Protein AF-A0A0J7YPV5-F1 (afdb_monomer_lite)

Structure (mmCIF, N/CA/C/O backbone):
data_AF-A0A0J7YPV5-F1
#
_entry.id   AF-A0A0J7YPV5-F1
#
loop_
_atom_site.group_PDB
_atom_site.id
_atom_site.type_symbol
_atom_site.label_atom_id
_atom_site.label_alt_id
_atom_site.label_comp_id
_atom_site.label_asym_id
_atom_site.label_entity_id
_atom_site.label_seq_id
_atom_site.pdbx_PDB_ins_code
_atom_site.Cartn_x
_atom_site.Cartn_y
_atom_site.Cartn_z
_atom_site.occupancy
_atom_site.B_iso_or_equiv
_atom_site.auth_seq_id
_atom_site.auth_comp_id
_atom_site.auth_asym_id
_atom_site.auth_atom_id
_atom_site.pdbx_PDB_model_num
ATOM 1 N N . MET A 1 1 ? 0.634 -5.683 12.006 1.00 88.12 1 MET A N 1
ATOM 2 C CA . MET A 1 1 ? 0.846 -4.275 12.365 1.00 88.12 1 MET A CA 1
ATOM 3 C C . MET A 1 1 ? 1.542 -4.216 13.723 1.00 88.12 1 MET A C 1
ATOM 5 O O . MET A 1 1 ? 0.861 -4.134 14.737 1.00 88.12 1 MET A O 1
ATOM 9 N N . PRO A 1 2 ? 2.871 -4.436 13.795 1.00 94.44 2 PRO A N 1
ATOM 10 C CA . PRO A 1 2 ? 3.602 -4.398 15.066 1.00 94.44 2 PRO A CA 1
ATOM 11 C C . PRO A 1 2 ? 3.438 -3.105 15.876 1.00 94.44 2 PRO A C 1
ATOM 13 O O . PRO A 1 2 ? 3.368 -3.181 17.101 1.00 94.44 2 PRO A O 1
ATOM 16 N N . LEU A 1 3 ? 3.373 -1.945 15.217 1.00 96.44 3 LEU A N 1
ATOM 17 C CA . LEU A 1 3 ? 3.190 -0.654 15.890 1.00 96.44 3 LEU A CA 1
ATOM 18 C C . LEU A 1 3 ? 1.728 -0.377 16.249 1.00 96.44 3 LEU A C 1
ATOM 20 O O . LEU A 1 3 ? 1.464 0.341 17.211 1.00 96.44 3 LEU A O 1
ATOM 24 N N . HIS A 1 4 ? 0.793 -1.022 15.548 1.00 95.50 4 HIS A N 1
ATOM 25 C CA . HIS A 1 4 ? -0.641 -0.955 15.828 1.00 95.50 4 HIS A CA 1
ATOM 26 C C . HIS A 1 4 ? -1.206 -2.353 16.144 1.00 95.50 4 HIS A C 1
ATOM 28 O O . HIS A 1 4 ? -1.864 -2.963 15.298 1.00 95.50 4 HIS A O 1
ATOM 34 N N . PRO A 1 5 ? -0.977 -2.903 17.356 1.00 95.12 5 PRO A N 1
ATOM 35 C CA . PRO A 1 5 ? -1.305 -4.298 17.690 1.00 95.12 5 PRO A CA 1
ATOM 36 C C . PRO A 1 5 ? -2.809 -4.609 17.683 1.00 95.12 5 PRO A C 1
ATOM 38 O O . PRO A 1 5 ? -3.200 -5.774 17.636 1.00 95.12 5 PRO A O 1
ATOM 41 N N . HIS A 1 6 ? -3.651 -3.575 17.717 1.00 96.06 6 HIS A N 1
ATOM 42 C CA . HIS A 1 6 ? -5.105 -3.676 17.596 1.00 96.06 6 HIS A CA 1
ATOM 43 C C . HIS A 1 6 ? -5.590 -3.487 16.158 1.00 96.06 6 HIS A C 1
ATOM 45 O O . HIS A 1 6 ? -6.766 -3.201 15.952 1.00 96.06 6 HIS A O 1
ATOM 51 N N . ALA A 1 7 ? -4.710 -3.644 15.168 1.00 97.62 7 ALA A N 1
ATOM 52 C CA . ALA A 1 7 ? -5.068 -3.509 13.770 1.00 97.62 7 ALA A CA 1
ATOM 53 C C . ALA A 1 7 ? -4.553 -4.653 12.893 1.00 97.62 7 ALA A C 1
ATOM 55 O O . ALA A 1 7 ? -3.487 -5.236 13.118 1.00 97.62 7 ALA A O 1
ATOM 56 N N . ALA A 1 8 ? -5.313 -4.942 11.842 1.00 97.75 8 ALA A N 1
ATOM 57 C CA . ALA A 1 8 ? -4.925 -5.836 10.763 1.00 97.75 8 ALA A CA 1
ATOM 58 C C . ALA A 1 8 ? -4.850 -5.074 9.436 1.00 97.75 8 ALA A C 1
ATOM 60 O O . ALA A 1 8 ? -5.574 -4.105 9.221 1.00 97.75 8 ALA A O 1
ATOM 61 N N . PHE A 1 9 ? -3.979 -5.544 8.545 1.00 98.31 9 PHE A N 1
ATOM 62 C CA . PHE A 1 9 ? -3.826 -5.029 7.189 1.00 98.31 9 PHE A CA 1
ATOM 63 C C . PHE A 1 9 ? -4.075 -6.166 6.202 1.00 98.31 9 PHE A C 1
ATOM 65 O O . PHE A 1 9 ? -3.502 -7.248 6.351 1.00 98.31 9 PHE A O 1
ATOM 72 N N . ILE A 1 10 ? -4.907 -5.918 5.194 1.00 97.94 10 ILE A N 1
ATOM 73 C CA . ILE A 1 10 ? -5.172 -6.852 4.097 1.00 97.94 10 ILE A CA 1
ATOM 74 C C . ILE A 1 10 ? -5.057 -6.068 2.797 1.00 97.94 10 ILE A C 1
ATOM 76 O O . ILE A 1 10 ? -5.714 -5.044 2.659 1.00 97.94 10 ILE A O 1
ATOM 80 N N . GLY A 1 11 ? -4.248 -6.547 1.853 1.00 97.06 11 GLY A N 1
ATOM 81 C CA . GLY A 1 11 ? -4.068 -5.916 0.546 1.00 97.06 11 GLY A CA 1
ATOM 82 C C . GLY A 1 11 ? -4.226 -6.915 -0.595 1.00 97.06 11 GLY A C 1
ATOM 83 O O . GLY A 1 11 ? -3.810 -8.068 -0.473 1.00 97.06 11 GLY A O 1
ATOM 84 N N . VAL A 1 12 ? -4.815 -6.459 -1.697 1.00 97.19 12 VAL A N 1
ATOM 85 C CA . VAL A 1 12 ? -4.909 -7.169 -2.974 1.00 97.19 12 VAL A CA 1
ATOM 86 C C . VAL A 1 12 ? -4.278 -6.290 -4.048 1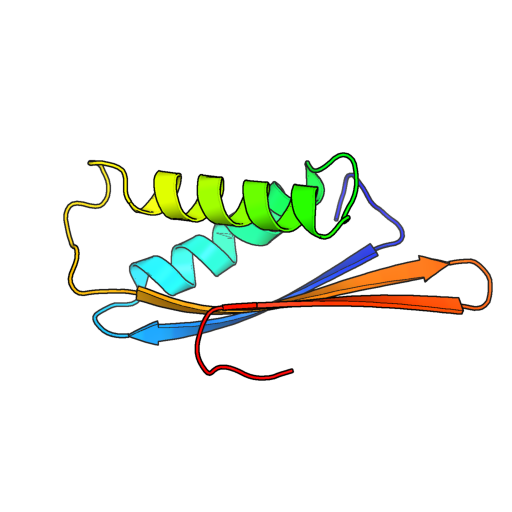.00 97.19 12 VAL A C 1
ATOM 88 O O . VAL A 1 12 ? -4.576 -5.098 -4.149 1.00 97.19 12 VAL A O 1
ATOM 91 N N . TYR A 1 13 ? -3.396 -6.894 -4.841 1.00 96.94 13 TYR A N 1
ATOM 92 C CA . TYR A 1 13 ? -2.599 -6.201 -5.846 1.00 96.94 13 TYR A CA 1
ATOM 93 C C . TYR A 1 13 ? -2.699 -6.952 -7.174 1.00 96.94 13 TYR A C 1
ATOM 95 O O . TYR A 1 13 ? -2.193 -8.071 -7.286 1.00 96.94 13 TYR A O 1
ATOM 103 N N . ASP A 1 14 ? -3.363 -6.353 -8.163 1.00 95.44 14 ASP A N 1
ATOM 104 C CA . ASP A 1 14 ? -3.472 -6.916 -9.513 1.00 95.44 14 ASP A CA 1
ATOM 105 C C . ASP A 1 14 ? -2.419 -6.277 -10.424 1.00 95.44 14 ASP A C 1
ATOM 107 O O . ASP A 1 14 ? -2.552 -5.122 -10.840 1.00 95.44 14 ASP A O 1
ATOM 111 N N . GLY A 1 15 ? -1.326 -7.007 -10.652 1.00 94.50 15 GLY A N 1
ATOM 112 C CA . GLY A 1 15 ? -0.170 -6.537 -11.412 1.00 94.50 15 GLY A CA 1
ATOM 113 C C . GLY A 1 15 ? -0.350 -6.690 -12.922 1.00 94.50 15 GLY A C 1
ATOM 114 O O . GLY A 1 15 ? -0.831 -7.713 -13.402 1.00 94.50 15 GLY A O 1
ATOM 115 N N . HIS A 1 16 ? 0.129 -5.713 -13.691 1.00 94.38 16 HIS A N 1
ATOM 116 C CA . HIS A 1 16 ? 0.109 -5.727 -15.154 1.00 94.38 16 HIS A CA 1
ATOM 117 C C . HIS A 1 16 ? 1.447 -5.254 -15.738 1.00 94.38 16 HIS A C 1
ATOM 119 O O . HIS A 1 16 ? 2.161 -4.449 -15.143 1.00 94.38 16 HIS A O 1
ATOM 125 N N . GLY A 1 17 ? 1.821 -5.770 -16.915 1.00 92.50 17 GLY A N 1
ATOM 126 C CA . GLY A 1 17 ? 3.102 -5.443 -17.567 1.00 92.50 17 GLY A CA 1
ATOM 127 C C . GLY A 1 17 ? 4.350 -5.987 -16.849 1.00 92.50 17 GLY A C 1
ATOM 128 O O . GLY A 1 17 ? 5.475 -5.729 -17.266 1.00 92.50 17 GLY A O 1
ATOM 129 N N . GLY A 1 18 ? 4.166 -6.757 -15.773 1.00 92.75 18 GLY A N 1
ATOM 130 C CA . GLY A 1 18 ? 5.217 -7.327 -14.934 1.00 92.75 18 GLY A CA 1
ATOM 131 C C . GLY A 1 18 ? 4.714 -7.563 -13.507 1.00 92.75 18 GLY A C 1
ATOM 132 O O . GLY A 1 18 ? 3.644 -7.095 -13.135 1.00 92.75 18 GLY A O 1
ATO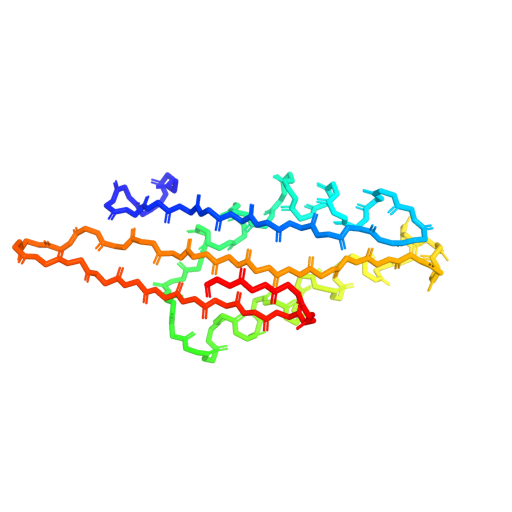M 133 N N . GLN A 1 19 ? 5.484 -8.293 -12.695 1.00 94.50 19 GLN A N 1
ATOM 134 C CA . GLN A 1 19 ? 5.124 -8.599 -11.296 1.00 94.50 19 GLN A CA 1
ATOM 135 C C . GLN A 1 19 ? 5.810 -7.690 -10.264 1.00 94.50 19 GLN A C 1
ATOM 137 O O . GLN A 1 19 ? 5.593 -7.842 -9.067 1.00 94.50 19 GLN A O 1
ATOM 142 N N . ALA A 1 20 ? 6.704 -6.797 -10.696 1.00 95.31 20 ALA A N 1
ATOM 143 C CA . ALA A 1 20 ? 7.547 -6.040 -9.774 1.00 95.31 20 ALA A CA 1
ATOM 144 C C . ALA A 1 20 ? 6.730 -5.067 -8.909 1.00 95.31 20 ALA A C 1
ATOM 146 O O . ALA A 1 20 ? 6.992 -4.980 -7.714 1.00 95.31 20 ALA A O 1
ATOM 147 N N . ALA A 1 21 ? 5.713 -4.409 -9.476 1.00 95.88 21 ALA A N 1
ATOM 148 C CA . ALA A 1 21 ? 4.838 -3.494 -8.739 1.00 95.88 21 ALA A CA 1
ATOM 149 C C . ALA A 1 21 ? 4.009 -4.210 -7.665 1.00 95.88 21 ALA A C 1
ATOM 151 O O . ALA A 1 21 ? 4.084 -3.861 -6.489 1.00 95.88 21 ALA A O 1
ATOM 152 N N . SER A 1 22 ? 3.283 -5.267 -8.040 1.00 96.88 22 SER A N 1
ATOM 153 C CA . SER A 1 22 ? 2.466 -6.033 -7.091 1.00 96.88 22 SER A CA 1
ATOM 154 C C . SER A 1 22 ? 3.318 -6.706 -6.010 1.00 96.88 22 SER A C 1
ATOM 156 O O . SER A 1 22 ? 2.933 -6.720 -4.840 1.00 96.88 22 SER A O 1
ATOM 158 N N . LYS A 1 23 ? 4.515 -7.194 -6.365 1.00 97.06 23 LYS A N 1
ATOM 159 C CA . LYS A 1 23 ? 5.484 -7.730 -5.402 1.00 97.06 23 LYS A CA 1
ATOM 160 C C . LYS A 1 23 ? 5.990 -6.656 -4.436 1.00 97.06 23 LYS A C 1
ATOM 162 O O . LYS A 1 23 ? 6.016 -6.904 -3.234 1.00 97.06 23 LYS A O 1
ATOM 167 N N . PHE A 1 24 ? 6.338 -5.469 -4.934 1.00 96.81 24 PHE A N 1
ATOM 168 C CA . PHE A 1 24 ? 6.771 -4.354 -4.092 1.00 96.81 24 PHE A CA 1
ATOM 169 C C . PHE A 1 24 ? 5.686 -3.978 -3.075 1.00 96.81 24 PHE A C 1
ATOM 171 O O . PHE A 1 24 ? 5.973 -3.895 -1.880 1.00 96.81 24 PHE A O 1
ATOM 178 N N . CYS A 1 25 ? 4.425 -3.868 -3.508 1.00 97.62 25 CYS A N 1
ATOM 179 C CA . CYS A 1 25 ? 3.291 -3.653 -2.609 1.00 97.62 25 CYS A CA 1
ATOM 180 C C . CYS A 1 25 ? 3.162 -4.766 -1.556 1.00 97.62 25 CYS A C 1
ATOM 182 O O . CYS A 1 25 ? 3.058 -4.473 -0.365 1.00 97.62 25 CYS A O 1
ATOM 184 N N . ALA A 1 26 ? 3.213 -6.036 -1.971 1.00 97.50 26 ALA A N 1
ATOM 185 C CA . ALA A 1 26 ? 3.071 -7.180 -1.071 1.00 97.50 26 ALA A CA 1
ATOM 186 C C . ALA A 1 26 ? 4.168 -7.259 0.002 1.00 97.50 26 ALA A C 1
ATOM 188 O O . ALA A 1 26 ? 3.893 -7.675 1.126 1.00 97.50 26 ALA A O 1
ATOM 189 N N . GLU A 1 27 ? 5.392 -6.847 -0.328 1.00 97.25 27 GLU A N 1
ATOM 190 C CA . GLU A 1 27 ? 6.541 -6.938 0.576 1.00 97.25 27 GLU A CA 1
ATOM 191 C C . GLU A 1 27 ? 6.688 -5.720 1.497 1.00 97.25 27 GLU A C 1
ATOM 193 O O . GLU A 1 27 ? 7.198 -5.859 2.608 1.00 97.25 27 GLU A O 1
ATOM 198 N N . THR A 1 28 ? 6.256 -4.530 1.065 1.00 97.50 28 THR A N 1
ATOM 199 C CA . THR A 1 28 ? 6.641 -3.278 1.742 1.00 97.50 28 THR A CA 1
ATOM 200 C C . THR A 1 28 ? 5.475 -2.399 2.192 1.00 97.50 28 THR A C 1
ATOM 202 O O . THR A 1 28 ? 5.618 -1.693 3.195 1.00 97.50 28 THR A O 1
ATOM 205 N N . LEU A 1 29 ? 4.307 -2.459 1.538 1.00 97.81 29 LEU A N 1
ATOM 206 C CA . LEU A 1 29 ? 3.220 -1.509 1.803 1.00 97.81 29 LEU A CA 1
ATOM 207 C C . LEU A 1 29 ? 2.689 -1.624 3.237 1.00 97.81 29 LEU A C 1
ATOM 209 O O . LEU A 1 29 ? 2.590 -0.620 3.935 1.00 97.81 29 LEU A O 1
ATOM 213 N N . ALA A 1 30 ? 2.435 -2.843 3.721 1.00 97.94 30 ALA A N 1
ATOM 214 C CA . ALA A 1 30 ? 1.937 -3.059 5.082 1.00 97.94 30 ALA A CA 1
ATOM 215 C C . ALA A 1 30 ? 2.874 -2.467 6.152 1.00 97.94 30 ALA A C 1
ATOM 217 O O . ALA A 1 30 ? 2.411 -1.888 7.131 1.00 97.94 30 ALA A O 1
ATOM 218 N N . HIS A 1 31 ? 4.193 -2.565 5.952 1.00 98.00 31 HIS A N 1
ATOM 219 C CA . HIS A 1 31 ? 5.172 -1.979 6.867 1.00 98.00 31 HIS A CA 1
ATOM 220 C C . HIS A 1 31 ? 5.145 -0.447 6.831 1.00 98.00 31 HIS A C 1
ATOM 222 O O . HIS A 1 31 ? 5.188 0.191 7.880 1.00 98.00 31 HIS A O 1
ATOM 228 N N . LYS A 1 32 ? 5.022 0.153 5.641 1.00 97.94 32 LYS A N 1
ATOM 229 C CA . LYS A 1 32 ? 4.920 1.612 5.485 1.00 97.94 32 LYS A CA 1
ATOM 230 C C . LYS A 1 32 ? 3.663 2.157 6.162 1.00 97.94 32 LYS A C 1
ATOM 232 O O . LYS A 1 32 ? 3.750 3.174 6.839 1.00 97.94 32 LYS A O 1
ATOM 237 N N . ILE A 1 33 ? 2.535 1.454 6.038 1.00 98.25 33 ILE A N 1
ATOM 238 C CA . ILE A 1 33 ? 1.274 1.812 6.704 1.00 98.25 33 ILE A CA 1
ATOM 239 C C . ILE A 1 33 ? 1.366 1.654 8.230 1.00 98.25 33 ILE A C 1
ATOM 241 O O . ILE A 1 33 ? 0.784 2.454 8.960 1.00 98.25 33 ILE A O 1
ATOM 245 N N . ASP A 1 34 ? 2.123 0.671 8.727 1.00 98.06 34 ASP A N 1
ATOM 246 C CA . ASP A 1 34 ? 2.347 0.474 10.167 1.00 98.06 34 ASP A CA 1
ATOM 247 C C . ASP A 1 34 ? 3.175 1.600 10.802 1.00 98.06 34 ASP A C 1
ATOM 249 O O . ASP A 1 34 ? 2.972 1.936 11.962 1.00 98.06 34 ASP A O 1
ATOM 253 N N . LEU A 1 35 ? 4.075 2.223 10.037 1.00 98.06 35 LEU A N 1
ATOM 254 C CA . LEU A 1 35 ? 4.904 3.343 10.498 1.00 98.06 35 LEU A CA 1
ATOM 255 C C . LEU A 1 35 ? 4.152 4.681 10.588 1.00 98.06 35 LEU A C 1
ATOM 257 O O . LEU A 1 35 ? 4.716 5.657 11.089 1.00 98.06 35 LEU A O 1
ATOM 261 N N . LEU A 1 36 ? 2.917 4.762 10.086 1.00 97.75 36 LEU A N 1
ATOM 262 C CA . LEU A 1 36 ? 2.150 6.004 10.098 1.00 97.75 36 LEU A CA 1
ATOM 263 C C . LEU A 1 36 ? 1.654 6.344 11.513 1.00 97.75 36 LEU A C 1
ATOM 265 O O . LEU A 1 36 ? 1.304 5.440 12.277 1.00 97.75 36 LEU A O 1
ATOM 269 N N . PRO A 1 37 ? 1.594 7.643 11.865 1.00 95.19 37 PRO A N 1
ATOM 270 C CA . PRO A 1 37 ? 1.076 8.081 13.160 1.00 95.19 37 PRO A CA 1
ATOM 271 C C . PRO A 1 37 ? -0.448 7.921 13.276 1.00 95.19 37 PRO A C 1
ATOM 273 O O . PRO A 1 37 ? -0.957 7.744 14.379 1.00 95.19 37 PRO A O 1
ATOM 276 N N . ASP A 1 38 ? -1.159 7.992 12.149 1.00 95.19 38 ASP A N 1
ATOM 277 C CA . ASP A 1 38 ? -2.603 7.818 12.024 1.00 95.19 38 ASP A CA 1
ATOM 278 C C . ASP A 1 38 ? -2.968 7.353 10.604 1.00 95.19 38 ASP A C 1
ATOM 280 O O . ASP A 1 38 ? -2.126 7.329 9.701 1.00 95.19 38 ASP A O 1
ATOM 284 N N . TRP A 1 39 ? -4.238 7.003 10.410 1.00 96.56 39 TRP A N 1
ATOM 285 C CA . TRP A 1 39 ? -4.802 6.600 9.120 1.00 96.56 39 TRP A CA 1
ATOM 286 C C . TRP A 1 39 ? -5.883 7.566 8.634 1.00 96.56 39 TRP A C 1
ATOM 288 O O . TRP A 1 39 ? -6.891 7.150 8.068 1.00 96.56 39 TRP A O 1
ATOM 298 N N . SER A 1 40 ? -5.694 8.868 8.863 1.00 96.94 40 SER A N 1
ATOM 299 C CA . SER A 1 40 ? -6.540 9.877 8.223 1.00 96.94 40 SER A CA 1
ATOM 300 C C . SER A 1 40 ? -6.330 9.888 6.704 1.00 96.94 40 SER A C 1
ATOM 302 O O . SER A 1 40 ? -5.244 9.562 6.217 1.00 96.94 40 SER A O 1
ATOM 304 N N . ASP A 1 41 ? -7.348 10.317 5.953 1.00 96.25 41 ASP A N 1
ATOM 305 C CA . ASP A 1 41 ? -7.309 10.383 4.486 1.00 96.25 41 ASP A CA 1
ATOM 306 C C . ASP A 1 41 ? -6.061 11.106 3.958 1.00 96.25 41 ASP A C 1
ATOM 308 O O . ASP A 1 41 ? -5.414 10.640 3.023 1.00 96.25 41 ASP A O 1
ATOM 312 N N . GLU A 1 42 ? -5.681 12.230 4.574 1.00 97.19 42 GLU A N 1
ATOM 313 C CA . GLU A 1 42 ? -4.511 13.002 4.143 1.00 97.19 42 GLU A CA 1
ATOM 314 C C . GLU A 1 42 ? -3.194 12.276 4.448 1.00 97.19 42 GLU A C 1
ATOM 316 O O . GLU A 1 42 ? -2.287 12.288 3.611 1.00 97.19 42 GLU A O 1
ATOM 321 N N . THR A 1 43 ? -3.078 11.622 5.609 1.00 97.94 43 THR A N 1
ATOM 322 C CA . THR A 1 43 ? -1.886 10.835 5.964 1.00 97.94 43 THR A CA 1
ATOM 323 C C . THR A 1 43 ? -1.727 9.642 5.025 1.00 97.94 43 THR A C 1
ATOM 325 O O . THR A 1 43 ? -0.641 9.431 4.484 1.00 97.94 43 THR A O 1
ATOM 328 N N . LEU A 1 44 ? -2.811 8.904 4.766 1.00 98.00 44 LEU A N 1
ATOM 329 C CA . LEU A 1 44 ? -2.814 7.764 3.849 1.00 98.00 44 LEU A CA 1
ATOM 330 C C . LEU A 1 44 ? -2.495 8.195 2.420 1.00 98.00 44 LEU A C 1
ATOM 332 O O . LEU A 1 44 ? -1.625 7.598 1.791 1.00 98.00 44 LEU A O 1
ATOM 336 N N . ARG A 1 45 ? -3.123 9.265 1.921 1.00 97.12 45 ARG A N 1
ATOM 337 C CA . ARG A 1 45 ? -2.852 9.791 0.578 1.00 97.12 45 ARG A CA 1
ATOM 338 C C . ARG A 1 45 ? -1.378 10.146 0.407 1.00 97.12 45 ARG A C 1
ATOM 340 O O . ARG A 1 45 ? -0.747 9.681 -0.533 1.00 97.12 45 ARG A O 1
ATOM 347 N N . ARG A 1 46 ? -0.799 10.900 1.350 1.00 97.62 46 ARG A N 1
ATOM 348 C CA . ARG A 1 46 ? 0.632 11.249 1.314 1.00 97.62 46 ARG A CA 1
ATOM 349 C C . ARG A 1 46 ? 1.536 10.026 1.381 1.00 97.62 46 ARG A C 1
ATOM 351 O O . ARG A 1 46 ? 2.563 10.003 0.709 1.00 97.62 46 ARG A O 1
ATOM 358 N N . ALA A 1 47 ? 1.180 9.039 2.200 1.00 97.56 47 ALA A N 1
ATOM 359 C CA . ALA A 1 47 ? 1.947 7.808 2.323 1.00 97.56 47 ALA A CA 1
ATOM 360 C C . ALA A 1 47 ? 1.949 7.015 1.011 1.00 97.56 47 ALA A C 1
ATOM 362 O O . ALA A 1 47 ? 3.007 6.553 0.594 1.00 97.56 47 ALA A O 1
ATOM 363 N N . ILE A 1 48 ? 0.795 6.903 0.344 1.00 97.12 48 ILE A N 1
ATOM 364 C CA . ILE A 1 48 ? 0.673 6.227 -0.952 1.00 97.12 48 ILE A CA 1
ATOM 365 C C . ILE A 1 48 ? 1.391 7.004 -2.059 1.00 97.12 48 ILE A C 1
ATOM 367 O O . ILE A 1 48 ? 2.139 6.389 -2.813 1.00 97.12 48 ILE A O 1
ATOM 371 N N . ASP A 1 49 ? 1.262 8.332 -2.112 1.00 96.19 49 ASP A N 1
ATOM 372 C CA . ASP A 1 49 ? 1.989 9.171 -3.078 1.00 96.19 49 ASP A CA 1
ATOM 373 C C . ASP A 1 49 ? 3.515 9.012 -2.914 1.00 96.19 49 ASP A C 1
ATOM 375 O O . ASP A 1 49 ? 4.250 8.837 -3.887 1.00 96.19 49 ASP A O 1
ATOM 379 N N . ALA A 1 50 ? 4.012 9.036 -1.671 1.00 96.88 50 ALA A N 1
ATOM 380 C CA . ALA A 1 50 ? 5.434 8.850 -1.381 1.00 96.88 50 ALA A CA 1
ATOM 381 C C . ALA A 1 50 ? 5.917 7.425 -1.700 1.00 96.88 50 ALA A C 1
ATOM 383 O O . ALA A 1 50 ? 7.033 7.245 -2.186 1.00 96.88 50 ALA A O 1
ATOM 384 N N . PHE A 1 51 ? 5.079 6.421 -1.438 1.00 96.62 51 PHE A N 1
ATOM 385 C CA . PHE A 1 51 ? 5.355 5.020 -1.739 1.00 96.62 51 PHE A CA 1
ATOM 386 C C . PHE A 1 51 ? 5.446 4.759 -3.247 1.00 96.62 51 PHE A C 1
ATOM 388 O O . PHE A 1 51 ? 6.372 4.093 -3.709 1.00 96.62 51 PHE A O 1
ATOM 395 N N . ASP A 1 52 ? 4.517 5.319 -4.022 1.00 95.56 52 ASP A N 1
ATOM 396 C CA . ASP A 1 52 ? 4.535 5.236 -5.482 1.00 95.56 52 ASP A CA 1
ATOM 397 C C . ASP A 1 52 ? 5.761 5.954 -6.062 1.00 95.56 52 ASP A C 1
ATOM 399 O O . ASP A 1 52 ? 6.453 5.421 -6.931 1.00 95.56 52 ASP A O 1
ATOM 403 N N . PHE A 1 53 ? 6.117 7.118 -5.508 1.00 94.94 53 PHE A N 1
ATOM 404 C CA . PHE A 1 53 ? 7.339 7.827 -5.887 1.00 94.94 53 PHE A CA 1
ATOM 405 C C . PHE A 1 53 ? 8.611 7.002 -5.617 1.00 94.94 53 PHE A C 1
ATOM 407 O O . PHE A 1 53 ? 9.522 6.989 -6.446 1.00 94.94 53 PHE A O 1
ATOM 414 N N . GLU A 1 54 ? 8.678 6.285 -4.490 1.00 95.44 54 GLU A N 1
ATOM 415 C CA . GLU A 1 54 ? 9.781 5.369 -4.159 1.00 95.44 54 GLU A CA 1
ATOM 416 C C . GLU A 1 54 ? 9.888 4.227 -5.178 1.00 95.44 54 GLU A C 1
ATOM 418 O O . GLU A 1 54 ? 10.978 3.945 -5.688 1.00 95.44 54 GLU A O 1
ATOM 423 N N . PHE A 1 55 ? 8.758 3.623 -5.551 1.00 94.56 55 PHE A N 1
ATOM 424 C CA . PHE A 1 55 ? 8.720 2.614 -6.606 1.00 94.56 55 PHE A CA 1
ATOM 425 C C . PHE A 1 55 ? 9.106 3.181 -7.978 1.00 94.56 55 PHE A C 1
ATOM 427 O O . PHE A 1 55 ? 9.715 2.487 -8.794 1.00 94.56 55 PHE A O 1
ATOM 434 N N . CYS A 1 56 ? 8.793 4.451 -8.231 1.00 93.19 56 CYS A N 1
ATOM 435 C CA . CYS A 1 56 ? 9.165 5.172 -9.443 1.00 93.19 56 CYS A CA 1
ATOM 436 C C . CYS A 1 56 ? 10.603 5.722 -9.424 1.00 93.19 56 CYS A C 1
ATOM 438 O O . CYS A 1 5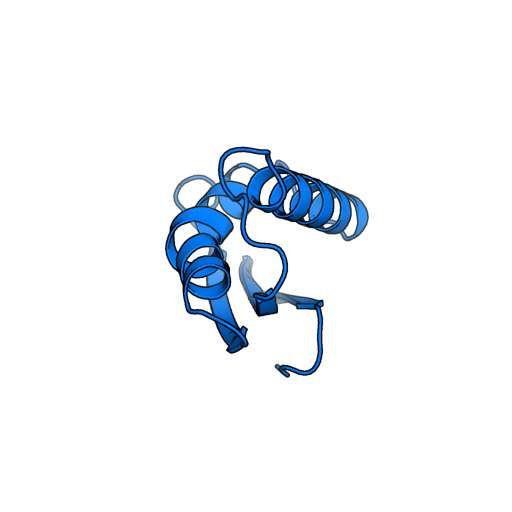6 ? 11.004 6.436 -10.348 1.00 93.19 56 CYS A O 1
ATOM 440 N N . SER A 1 57 ? 11.412 5.384 -8.420 1.00 93.25 57 SER A N 1
ATOM 441 C CA . SER A 1 57 ? 12.824 5.771 -8.365 1.00 93.25 57 SER A CA 1
ATOM 442 C C . SER A 1 57 ? 13.632 5.236 -9.568 1.00 93.25 57 SER A C 1
ATOM 444 O O . SER A 1 57 ? 13.162 4.363 -10.312 1.00 93.25 57 SER A O 1
ATOM 446 N N . PRO A 1 58 ? 14.852 5.756 -9.814 1.00 91.81 58 PRO A N 1
ATOM 447 C CA . PRO A 1 58 ? 15.723 5.262 -10.885 1.00 91.81 58 PRO A CA 1
ATOM 448 C C . PRO A 1 58 ? 16.087 3.773 -10.783 1.00 91.81 58 PRO A C 1
ATOM 450 O O . PRO A 1 58 ? 16.381 3.163 -11.810 1.00 91.81 58 PRO A O 1
ATOM 453 N N . ASP A 1 59 ? 16.029 3.184 -9.583 1.00 89.31 59 ASP A N 1
ATOM 454 C CA . ASP A 1 59 ? 16.316 1.761 -9.352 1.00 89.31 59 ASP A CA 1
ATOM 455 C C . ASP A 1 59 ? 15.303 0.843 -10.056 1.00 89.31 59 ASP A C 1
ATOM 457 O O . ASP A 1 59 ? 15.622 -0.284 -10.436 1.00 89.31 59 ASP A O 1
ATOM 461 N N . ASN A 1 60 ? 14.094 1.347 -10.311 1.00 89.19 60 ASN A N 1
ATOM 462 C CA . ASN A 1 60 ? 13.101 0.703 -11.156 1.00 89.19 60 ASN A CA 1
ATOM 463 C C . ASN A 1 60 ? 13.039 1.410 -12.516 1.00 89.19 60 ASN A C 1
ATOM 465 O O . ASN A 1 60 ? 12.161 2.227 -12.766 1.00 89.19 60 ASN A O 1
ATOM 469 N N . ALA A 1 61 ? 13.970 1.111 -13.420 1.00 86.94 61 ALA A N 1
ATOM 470 C CA . ALA A 1 61 ? 14.030 1.776 -14.726 1.00 86.94 61 ALA A CA 1
ATOM 471 C C . ALA A 1 61 ? 12.872 1.407 -15.681 1.00 86.94 61 ALA A C 1
ATOM 473 O O . ALA A 1 61 ? 12.620 2.128 -16.647 1.00 86.94 61 ALA A O 1
ATOM 474 N N . ASN A 1 62 ? 12.168 0.295 -15.436 1.00 88.00 62 ASN A N 1
ATOM 475 C CA . ASN A 1 62 ? 11.038 -0.124 -16.263 1.00 88.00 62 ASN A CA 1
ATOM 476 C C . ASN A 1 62 ? 9.780 0.688 -15.903 1.00 88.00 62 ASN A C 1
ATOM 478 O O . ASN A 1 62 ? 9.378 0.727 -14.742 1.00 88.00 62 ASN A O 1
ATOM 482 N N . ARG A 1 63 ? 9.150 1.313 -16.906 1.00 86.06 63 ARG A N 1
ATOM 483 C CA . ARG A 1 63 ?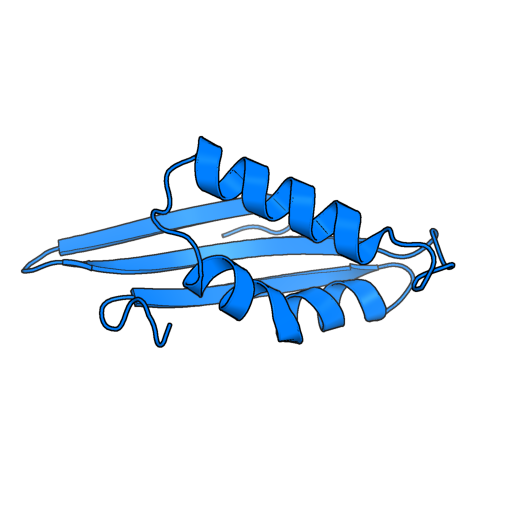 7.939 2.146 -16.764 1.00 86.06 63 ARG A CA 1
ATOM 484 C C . ARG A 1 63 ? 6.694 1.550 -17.424 1.00 86.06 63 ARG A C 1
ATOM 486 O O . ARG A 1 63 ? 5.659 2.201 -17.453 1.00 86.06 63 ARG A O 1
ATOM 493 N N . GLU A 1 64 ? 6.781 0.329 -17.946 1.00 92.00 64 GLU A N 1
ATOM 494 C CA . GLU A 1 64 ? 5.677 -0.342 -18.650 1.00 92.00 64 GLU A CA 1
ATOM 495 C C . GLU A 1 64 ? 4.914 -1.343 -17.767 1.00 92.00 64 GLU A C 1
ATOM 497 O O . GLU A 1 64 ? 4.081 -2.106 -18.252 1.00 92.00 64 GLU A O 1
ATOM 502 N N . HIS A 1 65 ? 5.188 -1.350 -16.460 1.00 93.44 65 HIS A N 1
ATOM 503 C CA . HIS A 1 65 ? 4.522 -2.207 -15.481 1.00 93.44 65 HIS A CA 1
ATOM 504 C C . HIS A 1 65 ? 3.894 -1.384 -14.367 1.00 93.44 65 HIS A C 1
ATOM 506 O O . HIS A 1 65 ? 4.306 -0.258 -14.094 1.00 93.44 65 HIS A O 1
ATOM 512 N N . GLY A 1 66 ? 2.892 -1.969 -13.729 1.00 94.19 66 GLY A N 1
ATOM 513 C CA . GLY A 1 66 ? 2.157 -1.354 -12.639 1.00 94.19 66 GLY A CA 1
ATOM 514 C C . GLY A 1 66 ? 1.308 -2.379 -11.908 1.00 94.19 66 GLY A C 1
ATOM 515 O O . GLY A 1 66 ? 1.357 -3.578 -12.188 1.00 94.19 66 GLY A O 1
ATOM 516 N N . THR A 1 67 ? 0.554 -1.902 -10.929 1.00 96.00 67 THR A N 1
ATOM 517 C CA . THR A 1 67 ? -0.417 -2.713 -10.207 1.00 96.00 67 THR A CA 1
ATOM 518 C C . THR A 1 67 ? -1.590 -1.840 -9.811 1.00 96.00 67 THR A C 1
ATOM 520 O O . THR A 1 67 ? -1.413 -0.677 -9.451 1.00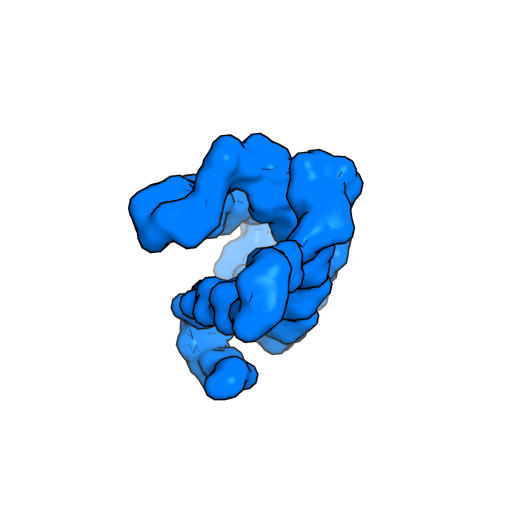 96.00 67 THR A O 1
ATOM 523 N N . THR A 1 68 ? -2.785 -2.416 -9.817 1.00 95.06 68 THR A N 1
ATOM 524 C CA . THR A 1 68 ? -3.865 -1.876 -8.990 1.00 95.06 68 THR A CA 1
ATOM 525 C C . THR A 1 68 ? -3.576 -2.216 -7.531 1.00 95.06 68 THR A C 1
ATOM 527 O O . THR A 1 68 ? -2.809 -3.139 -7.232 1.00 95.06 68 THR A O 1
ATOM 530 N N . CYS A 1 69 ? -4.171 -1.466 -6.613 1.00 95.12 69 CYS A N 1
ATOM 531 C CA . CYS A 1 69 ? -3.989 -1.667 -5.188 1.00 95.12 69 CYS A CA 1
ATOM 532 C C . CYS A 1 69 ? -5.298 -1.376 -4.468 1.00 95.12 69 CYS A C 1
ATOM 534 O O . CYS A 1 69 ? -5.796 -0.253 -4.513 1.00 95.12 69 CYS A O 1
ATOM 536 N N . VAL A 1 70 ? -5.833 -2.379 -3.781 1.00 96.94 70 VAL A N 1
ATOM 537 C CA . VAL A 1 70 ? -6.881 -2.175 -2.785 1.00 96.94 70 VAL A CA 1
ATOM 538 C C . VAL A 1 70 ? -6.413 -2.759 -1.466 1.00 96.94 70 VAL A C 1
ATOM 540 O O . VAL A 1 70 ? -5.935 -3.892 -1.417 1.00 96.94 70 VAL A O 1
ATOM 543 N N . PHE A 1 71 ? -6.522 -1.991 -0.388 1.00 97.81 71 PHE A N 1
ATOM 544 C CA . PHE A 1 71 ? -6.214 -2.491 0.944 1.00 97.81 71 PHE A CA 1
ATOM 545 C C . PHE A 1 71 ? -7.201 -1.990 1.986 1.00 97.81 71 PHE A C 1
ATOM 547 O O . PHE A 1 71 ? -7.791 -0.919 1.853 1.00 97.81 71 PHE A O 1
ATOM 554 N N . ALA A 1 72 ? -7.357 -2.787 3.036 1.00 98.19 72 ALA A N 1
ATOM 555 C CA . ALA A 1 72 ? -8.157 -2.474 4.200 1.00 98.19 72 ALA A CA 1
ATOM 556 C C . ALA A 1 72 ? -7.278 -2.464 5.451 1.00 98.19 72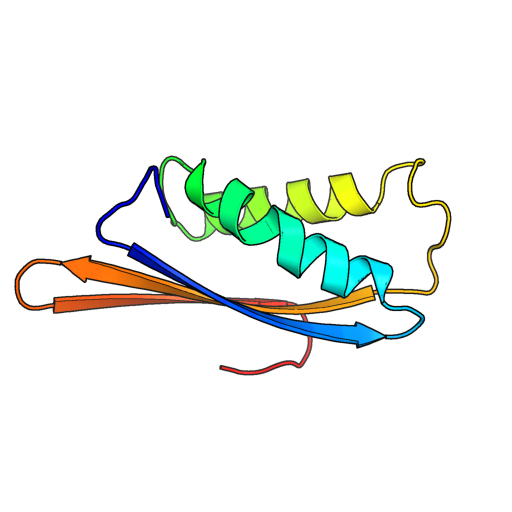 ALA A C 1
ATOM 558 O O . ALA A 1 72 ? -6.491 -3.388 5.685 1.00 98.19 72 ALA A O 1
ATOM 559 N N . ILE A 1 73 ? -7.462 -1.430 6.264 1.00 98.12 73 ILE A N 1
ATOM 560 C CA . ILE A 1 73 ? -6.977 -1.366 7.637 1.00 98.12 73 ILE A CA 1
ATOM 561 C C . ILE A 1 73 ? -8.178 -1.628 8.538 1.00 98.12 73 ILE A C 1
ATOM 563 O O . ILE A 1 73 ? -9.193 -0.940 8.440 1.00 98.12 73 ILE A O 1
ATOM 567 N N . ILE A 1 74 ? -8.077 -2.658 9.370 1.00 98.06 74 ILE A N 1
ATOM 568 C CA . ILE A 1 74 ? -9.150 -3.104 10.260 1.00 98.06 74 ILE A CA 1
ATOM 569 C C . ILE A 1 74 ? -8.706 -2.823 11.686 1.00 98.06 74 ILE A C 1
ATOM 571 O O . ILE A 1 74 ? -7.787 -3.480 12.169 1.00 98.06 74 ILE A O 1
ATOM 575 N N . GLU A 1 75 ? -9.359 -1.880 12.352 1.00 97.31 75 GLU A N 1
ATOM 576 C CA . GLU A 1 75 ? -9.073 -1.486 13.730 1.00 97.31 75 GLU A CA 1
ATOM 577 C C . GLU A 1 75 ? -10.071 -2.130 14.689 1.00 97.31 75 GLU A C 1
ATOM 579 O O . GLU A 1 75 ? -11.288 -1.969 14.554 1.00 97.31 75 GLU A O 1
ATOM 584 N N . PHE A 1 76 ? -9.558 -2.841 15.689 1.00 96.44 76 PHE A N 1
ATOM 585 C CA . PHE A 1 76 ? -10.347 -3.477 16.735 1.00 96.44 76 PHE A CA 1
ATOM 586 C C . PHE A 1 76 ? -10.450 -2.543 17.943 1.00 96.44 76 PHE A C 1
ATOM 588 O O . PHE A 1 76 ? -9.550 -2.469 18.780 1.00 96.44 76 PHE A O 1
ATOM 595 N N . ILE A 1 77 ? -11.569 -1.831 18.034 1.00 94.88 77 ILE A N 1
ATOM 596 C CA . ILE A 1 77 ? -11.884 -0.889 19.112 1.00 94.88 77 ILE A CA 1
ATOM 597 C C . ILE A 1 77 ? -12.803 -1.615 20.120 1.00 94.88 77 ILE A C 1
ATOM 599 O O . ILE A 1 77 ? -13.533 -2.534 19.739 1.00 94.88 77 ILE A O 1
ATOM 603 N N . PRO A 1 78 ? -12.809 -1.283 21.426 1.00 95.69 78 PRO A N 1
ATOM 604 C CA . PRO A 1 78 ? -13.721 -1.930 22.368 1.00 95.69 78 PRO A CA 1
ATOM 605 C C . PRO A 1 78 ? -15.188 -1.859 21.910 1.00 95.69 78 PRO A C 1
ATOM 607 O O . PRO A 1 78 ? -15.790 -0.789 21.875 1.00 95.69 78 PRO A O 1
ATOM 610 N N . ASN A 1 79 ? -15.771 -3.024 21.608 1.00 94.75 79 ASN A N 1
ATOM 611 C CA . ASN A 1 79 ? -17.142 -3.205 21.107 1.00 94.75 79 ASN A CA 1
ATOM 612 C C . ASN A 1 79 ? -17.428 -2.644 19.701 1.00 94.75 79 ASN A C 1
ATOM 614 O O . ASN A 1 79 ? -18.596 -2.544 19.321 1.00 94.75 79 ASN A O 1
ATOM 618 N N . SER A 1 80 ? -16.409 -2.296 18.916 1.00 96.50 80 SER A N 1
ATOM 619 C CA . SER A 1 80 ? -16.595 -1.843 17.537 1.00 96.50 80 SER A CA 1
ATOM 620 C C . SER A 1 80 ? -15.415 -2.209 16.641 1.00 96.50 80 SER A C 1
ATOM 622 O O . SER A 1 80 ? -14.325 -2.550 17.093 1.00 96.50 80 SER A O 1
ATOM 624 N N . VAL A 1 81 ? -15.649 -2.166 15.335 1.00 96.88 81 VAL A N 1
ATOM 625 C CA . VAL A 1 81 ? -14.603 -2.333 14.330 1.00 96.88 81 VAL A CA 1
ATOM 626 C C . VAL A 1 81 ? -14.668 -1.124 13.415 1.00 96.88 81 VAL A C 1
ATOM 628 O O . VAL A 1 81 ? -15.746 -0.808 12.907 1.00 96.88 81 VAL A O 1
ATOM 631 N N . ALA A 1 82 ? -13.539 -0.446 13.227 1.00 96.62 82 ALA A N 1
ATOM 632 C CA . ALA A 1 82 ? -13.395 0.559 12.182 1.00 96.62 82 ALA A CA 1
ATOM 633 C C . ALA A 1 82 ? -12.656 -0.072 11.000 1.00 96.62 82 ALA A C 1
ATOM 635 O O . ALA A 1 82 ? -11.696 -0.818 11.190 1.00 96.62 82 ALA A O 1
ATOM 636 N N . ILE A 1 83 ? -13.144 0.173 9.785 1.00 97.25 83 ILE A N 1
ATOM 637 C CA . ILE A 1 83 ? -12.531 -0.343 8.562 1.00 97.25 83 ILE A CA 1
ATOM 638 C C . ILE A 1 83 ? -12.290 0.833 7.632 1.00 97.25 83 ILE A C 1
ATOM 640 O O . ILE A 1 83 ? -13.240 1.480 7.190 1.00 97.25 83 ILE A O 1
ATOM 644 N N . THR A 1 84 ? -11.023 1.065 7.317 1.00 97.38 84 THR A N 1
ATOM 645 C CA . THR A 1 84 ? -10.593 2.070 6.346 1.00 97.38 84 THR A CA 1
ATOM 646 C C . THR A 1 84 ? -10.146 1.351 5.088 1.00 97.38 84 THR A C 1
ATOM 648 O O . THR A 1 84 ? -9.256 0.503 5.145 1.00 97.38 84 THR A O 1
ATOM 651 N N . VAL A 1 85 ? -10.776 1.668 3.957 1.00 97.19 85 VAL A N 1
ATOM 652 C CA . VAL A 1 85 ? -10.466 1.067 2.656 1.00 97.19 85 VAL A CA 1
ATOM 653 C C . VAL A 1 85 ? -9.822 2.110 1.759 1.00 97.19 85 VAL A C 1
ATOM 655 O O . VAL A 1 85 ? -10.388 3.176 1.529 1.00 97.19 85 VAL A O 1
ATOM 658 N N . CYS A 1 86 ? -8.670 1.758 1.204 1.00 96.00 86 CYS A N 1
ATOM 659 C CA . CYS A 1 86 ? -7.953 2.555 0.222 1.00 96.00 86 CYS A CA 1
ATOM 660 C C . CYS A 1 86 ? -7.947 1.814 -1.108 1.00 96.00 86 CYS A C 1
ATOM 662 O O . CYS A 1 86 ? -7.585 0.639 -1.155 1.00 96.00 86 CYS A O 1
ATOM 664 N N . ASN A 1 87 ? -8.326 2.503 -2.184 1.00 95.06 87 ASN A N 1
ATOM 665 C CA . ASN A 1 87 ? -8.368 1.929 -3.522 1.00 95.06 87 ASN A CA 1
ATOM 666 C C . ASN A 1 87 ? -7.674 2.835 -4.544 1.00 95.06 87 ASN A C 1
ATOM 668 O O . ASN A 1 87 ? -8.024 4.008 -4.676 1.00 95.06 87 ASN A O 1
ATOM 672 N N . THR A 1 88 ? -6.770 2.242 -5.319 1.00 88.88 88 THR A N 1
ATOM 673 C CA . THR A 1 88 ? -6.064 2.855 -6.443 1.00 88.88 88 THR A CA 1
ATOM 674 C C . THR A 1 88 ? -6.163 1.926 -7.653 1.00 88.88 88 THR A C 1
ATOM 676 O O . THR A 1 88 ? -5.624 0.817 -7.647 1.00 88.88 88 THR A O 1
ATOM 679 N N . GLY A 1 89 ? -6.846 2.379 -8.706 1.00 87.31 89 GLY A N 1
ATOM 680 C CA . GLY A 1 89 ? -7.140 1.574 -9.897 1.00 87.31 89 GLY A CA 1
ATOM 681 C C . GLY A 1 89 ? -8.530 0.935 -9.852 1.00 87.31 89 GLY A C 1
ATOM 682 O O . GLY A 1 89 ? -9.452 1.479 -9.241 1.00 87.31 89 GLY A O 1
ATOM 683 N N . ASP A 1 90 ? -8.692 -0.196 -10.537 1.00 77.50 90 ASP A N 1
ATOM 684 C CA . ASP A 1 90 ? -9.982 -0.845 -10.807 1.00 77.50 90 ASP A CA 1
ATOM 685 C C . ASP A 1 90 ? -10.214 -2.179 -10.068 1.00 77.50 90 ASP A C 1
ATOM 687 O O . ASP A 1 90 ? -11.275 -2.793 -10.235 1.00 77.50 90 ASP A O 1
ATOM 691 N N . SER A 1 91 ? -9.296 -2.578 -9.176 1.00 77.06 91 SER A N 1
ATOM 692 C CA . SER A 1 91 ? -9.593 -3.545 -8.105 1.00 77.06 91 SER A CA 1
ATOM 693 C C . SER A 1 91 ? -10.744 -3.052 -7.211 1.00 77.06 91 SER A C 1
ATOM 695 O O . SER A 1 91 ? -11.108 -1.875 -7.231 1.00 77.06 91 SER A O 1
ATOM 697 N N . ARG A 1 92 ? -11.371 -3.957 -6.443 1.00 58.97 92 ARG A N 1
ATOM 698 C CA . ARG A 1 92 ? -12.512 -3.615 -5.572 1.00 58.97 92 ARG A CA 1
ATOM 699 C C . ARG A 1 92 ? -12.468 -4.343 -4.231 1.00 58.97 92 ARG A C 1
ATOM 701 O O . ARG A 1 92 ? -11.986 -5.472 -4.162 1.00 58.97 92 ARG A O 1
ATOM 708 N N . ALA A 1 93 ? -13.017 -3.682 -3.213 1.00 56.81 93 ALA A N 1
ATOM 709 C CA . ALA A 1 93 ? -13.280 -4.195 -1.869 1.00 56.81 93 ALA A CA 1
ATOM 710 C C . ALA A 1 93 ? -14.788 -4.264 -1.604 1.00 56.81 93 ALA A C 1
ATOM 712 O O . ALA A 1 93 ? -15.525 -3.444 -2.203 1.00 56.81 93 ALA A O 1
#

Radius of gyration: 13.79 Å; chains: 1; bounding box: 34×22×41 Å

pLDDT: mean 94.32, std 6.62, range [56.81, 98.31]

Foldseek 3Di:
DVLQPQKDKDKDKAKDPDCPAVVLCVPPVVVLVSPFPDDDPVSVVVSVVVSVVVCVDVVNVDPRMHIWMKMWMWGHDVVDIDIDIDTDPDDDD

Secondary structure (DSSP, 8-state):
--S-TTEEEEEEEEEES-SHHHHHIIIIIHHHHHT-S---HHHHHHHHHHHHHHHTSTT----S-EEEEEEEEEEEETTEEEEEEEEESS---

InterPro domains:
  IPR000222 PPM-type phosphatase, divalent cation binding [PS01032] (9-17)
  IPR001932 PPM-type phosphatase-like domain [PF00481] (6-93)
  IPR001932 PPM-type phosphatase-like domain [PS51746] (1-93)
  IPR015655 Protein phosphatase 2C [PTHR13832] (8-93)
  IPR036457 PPM-type phosphatase-like domain superfamily [G3DSA:3.60.40.10] (1-93)
  IPR036457 PPM-type phosphatase-like domain superfamily [SSF81606] (4-93)

Sequence (93 aa):
MPLHPHAAFIGVYDGHGGQAASKFCAETLAHKIDLLPDWSDETLRRAIDAFDFEFCSPDNANREHGTTCVFAIIEFIPNSVAITVCNTGDSRA

Organism: Beta vulgaris subsp. vulgaris (NCBI:txid3555)